Protein AF-A0A2X3H2T3-F1 (afdb_monomer_lite)

pLDDT: mean 85.49, std 8.34, range [54.03, 94.69]

Foldseek 3Di:
DVVVVVVVLLVLLVVLLVLLVVQLVVLCVVQVPPPPVVVSVVSSVCSLLVSVCVVVVNPLPPDPVSVVVSCCSNPVSSVVNVVVVVVVVVVVVVVD

Sequence (96 aa):
MKKGLFWFSYIVSGICFLLTIIAFVIGFIEHMHDTGGFQAVFKILETPITGFIKLTNGYIQKSVIEIILLIIVSYLLPAYFIVMTNLLKRKKEQER

Radius of gyration: 16.18 Å; chains: 1; bounding box: 41×35×49 Å

Secondary structure (DSSP, 8-state):
-HHHHHHHHHHHHHHHHHHHHHHHHHHHHHHTT-S-HHHHHHHHHHHHHHHHHHHTTTGGGSSHHHHHHHHIIIIIHHHHHHHHHHHHHHHHHHT-

Structure (mmCIF, N/CA/C/O backbone):
data_AF-A0A2X3H2T3-F1
#
_entry.id   AF-A0A2X3H2T3-F1
#
loop_
_atom_site.group_PDB
_atom_site.id
_atom_site.type_symbol
_atom_site.label_atom_id
_atom_site.label_alt_id
_atom_site.label_comp_id
_atom_site.label_asym_id
_atom_site.label_entity_id
_atom_site.label_seq_id
_atom_site.pdbx_PDB_ins_code
_atom_site.Cartn_x
_atom_site.Cartn_y
_atom_site.Cartn_z
_atom_site.occupancy
_atom_site.B_iso_or_equiv
_atom_site.auth_seq_id
_atom_site.auth_comp_id
_atom_site.auth_asym_id
_atom_site.auth_atom_id
_atom_site.pdbx_PDB_model_num
ATOM 1 N N . MET A 1 1 ? -12.057 -2.232 25.143 1.00 54.03 1 MET A N 1
ATOM 2 C CA . MET A 1 1 ? -11.271 -2.891 24.069 1.00 54.03 1 MET A CA 1
ATOM 3 C C . MET A 1 1 ? -11.722 -2.556 22.646 1.00 54.03 1 MET A C 1
ATOM 5 O O . MET A 1 1 ? -10.883 -2.098 21.886 1.00 54.03 1 MET A O 1
ATOM 9 N N . LYS A 1 2 ? -13.003 -2.720 22.265 1.00 68.25 2 LYS A N 1
ATOM 10 C CA . LYS A 1 2 ? -13.449 -2.599 20.852 1.00 68.25 2 LYS A CA 1
ATOM 11 C C . LYS A 1 2 ? -13.114 -1.257 20.165 1.00 68.25 2 LYS A C 1
ATOM 13 O O . LYS A 1 2 ? -12.658 -1.257 19.030 1.00 68.25 2 LYS A O 1
ATOM 18 N N . LYS A 1 3 ? -13.264 -0.122 20.864 1.00 78.62 3 LYS A N 1
ATOM 19 C CA . LYS A 1 3 ? -12.922 1.211 20.321 1.00 78.62 3 LYS A CA 1
ATOM 20 C C . LYS A 1 3 ? -11.414 1.413 20.119 1.00 78.62 3 LYS A C 1
ATOM 22 O O . LYS A 1 3 ? -11.017 2.023 19.137 1.00 78.62 3 LYS A O 1
ATOM 27 N N . GLY A 1 4 ? -10.585 0.886 21.024 1.00 84.19 4 GLY A N 1
ATOM 28 C CA . GLY A 1 4 ? -9.126 1.013 20.935 1.00 84.19 4 GLY A CA 1
ATOM 29 C C . GLY A 1 4 ? -8.550 0.231 19.756 1.00 84.19 4 GLY A C 1
ATOM 30 O O . GLY A 1 4 ? -7.747 0.770 19.005 1.00 84.19 4 GLY A O 1
ATOM 31 N N . LEU A 1 5 ? -9.033 -0.998 19.537 1.00 85.94 5 LEU A N 1
ATOM 32 C CA . LEU A 1 5 ? -8.629 -1.811 18.386 1.00 85.94 5 LEU A CA 1
ATOM 33 C C . LEU A 1 5 ? -9.038 -1.157 17.057 1.00 85.94 5 LEU A C 1
ATOM 35 O O . LEU A 1 5 ? -8.247 -1.140 16.119 1.00 85.94 5 LEU A O 1
ATOM 39 N N . PHE A 1 6 ? -10.237 -0.565 16.999 1.00 88.06 6 PHE A N 1
ATOM 40 C CA . PHE A 1 6 ? -10.678 0.199 15.832 1.00 88.06 6 PHE A CA 1
ATOM 41 C C . PHE A 1 6 ? -9.729 1.363 15.536 1.00 88.06 6 PHE A C 1
ATOM 43 O O . PHE A 1 6 ? -9.197 1.436 14.434 1.00 88.06 6 PHE A O 1
ATOM 50 N N . TRP A 1 7 ? -9.454 2.223 16.521 1.00 89.88 7 TRP A N 1
ATOM 51 C CA . TRP A 1 7 ? -8.559 3.369 16.336 1.00 89.88 7 TRP A CA 1
ATOM 52 C C . TRP A 1 7 ? -7.138 2.958 15.958 1.00 89.88 7 TRP A C 1
ATOM 54 O O . TRP A 1 7 ? -6.562 3.555 15.053 1.00 89.88 7 TRP A O 1
ATOM 64 N N . PHE A 1 8 ? -6.600 1.909 16.581 1.00 90.94 8 PHE A N 1
ATOM 65 C CA . PHE A 1 8 ? -5.299 1.364 16.208 1.00 90.94 8 PHE A CA 1
ATOM 66 C C . PHE A 1 8 ? -5.291 0.887 14.748 1.00 90.94 8 PHE A C 1
ATOM 68 O O . PHE A 1 8 ? -4.464 1.337 13.959 1.00 90.94 8 PHE A O 1
ATOM 75 N N . SER A 1 9 ? -6.261 0.053 14.355 1.00 90.94 9 SER A N 1
ATOM 76 C CA . SER A 1 9 ? -6.380 -0.429 12.971 1.00 90.94 9 SER A CA 1
ATOM 77 C C . SER A 1 9 ? -6.579 0.710 11.966 1.00 90.94 9 SER A C 1
ATOM 79 O O . SER A 1 9 ? -6.027 0.667 10.870 1.00 90.94 9 SER A O 1
ATOM 81 N N . TYR A 1 10 ? -7.320 1.753 12.345 1.00 91.50 10 TYR 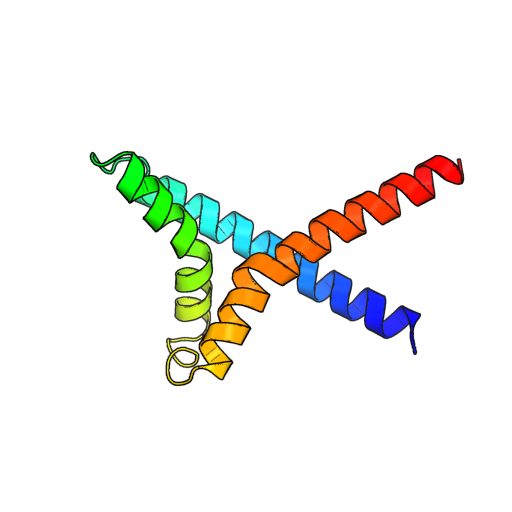A N 1
ATOM 82 C CA . TYR A 1 10 ? -7.592 2.918 11.512 1.00 91.50 10 TYR A CA 1
ATOM 83 C C . TYR A 1 10 ? -6.328 3.751 11.273 1.00 91.50 10 TYR A C 1
ATOM 85 O O . TYR A 1 10 ? -6.050 4.118 10.135 1.00 91.50 10 TYR A O 1
ATOM 93 N N . ILE A 1 11 ? -5.527 3.988 12.319 1.00 93.50 11 ILE A N 1
ATOM 94 C CA . ILE A 1 11 ? -4.245 4.699 12.208 1.00 93.50 11 ILE A CA 1
ATOM 95 C C . ILE A 1 11 ? -3.272 3.913 11.326 1.00 93.50 11 ILE A C 1
ATOM 97 O O . ILE A 1 11 ? -2.711 4.480 10.391 1.00 93.50 11 ILE A O 1
ATOM 101 N N . VAL A 1 12 ? -3.116 2.607 11.573 1.00 93.00 12 VAL A N 1
ATOM 102 C CA . VAL A 1 12 ? -2.251 1.740 10.754 1.00 93.00 12 VAL A CA 1
ATOM 103 C C . VAL A 1 12 ? -2.686 1.781 9.287 1.00 93.00 12 VAL A C 1
ATOM 105 O O . VAL A 1 12 ? -1.859 1.980 8.401 1.00 93.00 12 VAL A O 1
ATOM 108 N N . SER A 1 13 ? -3.991 1.691 9.028 1.00 92.44 13 SER A N 1
ATOM 109 C CA . SER A 1 13 ? -4.539 1.754 7.669 1.00 92.44 13 SER A CA 1
ATOM 110 C C . SER A 1 13 ? -4.310 3.108 6.995 1.00 92.44 13 SER A C 1
ATOM 112 O O . SER A 1 13 ? -4.038 3.150 5.798 1.00 92.44 13 SER A O 1
ATOM 114 N N . GLY A 1 14 ? -4.362 4.209 7.749 1.00 93.00 14 GLY A N 1
ATOM 115 C CA . GLY A 1 14 ? -4.042 5.547 7.247 1.00 93.00 14 GLY A CA 1
ATOM 116 C C . GLY A 1 14 ? -2.575 5.694 6.841 1.00 93.00 14 GLY A C 1
ATOM 117 O O . GLY A 1 14 ? -2.281 6.277 5.800 1.00 93.00 14 GLY A O 1
ATOM 118 N N . ILE A 1 15 ? -1.652 5.105 7.607 1.00 93.62 15 ILE A N 1
ATOM 119 C CA . ILE A 1 15 ? -0.229 5.065 7.241 1.00 93.62 15 ILE A CA 1
ATOM 120 C C . ILE A 1 15 ? -0.040 4.249 5.958 1.00 93.62 15 ILE A C 1
ATOM 122 O O . ILE A 1 15 ? 0.594 4.727 5.018 1.00 93.62 15 ILE A O 1
ATOM 126 N N . CYS A 1 16 ? -0.638 3.055 5.875 1.00 92.38 16 CYS A N 1
ATOM 127 C CA . CYS A 1 16 ? -0.591 2.231 4.664 1.00 92.38 16 CYS A CA 1
ATOM 128 C C . CYS A 1 16 ? -1.169 2.965 3.448 1.00 92.38 16 CYS A C 1
ATOM 130 O O . CYS A 1 16 ? -0.594 2.896 2.364 1.00 92.38 16 CYS A O 1
ATOM 132 N N . PHE A 1 17 ? -2.267 3.704 3.624 1.00 93.56 17 PHE A N 1
ATOM 133 C CA . PHE A 1 17 ? -2.876 4.518 2.574 1.00 93.56 17 PHE A CA 1
ATOM 134 C C . PHE A 1 17 ? -1.920 5.591 2.042 1.00 93.56 17 PHE A C 1
ATOM 136 O O . PHE A 1 17 ? -1.723 5.686 0.831 1.00 93.56 17 PHE A O 1
ATOM 143 N N . LEU A 1 18 ? -1.274 6.356 2.928 1.00 93.31 18 LEU A N 1
ATOM 144 C CA . LEU A 1 18 ? -0.303 7.380 2.530 1.00 93.31 18 LEU A CA 1
ATOM 145 C C . LEU A 1 18 ? 0.902 6.778 1.801 1.00 93.31 18 LEU A C 1
ATOM 147 O O . LEU A 1 18 ? 1.288 7.278 0.748 1.00 93.31 18 LEU A O 1
ATOM 151 N N . LEU A 1 19 ? 1.461 5.681 2.321 1.00 90.88 19 LEU A N 1
ATOM 152 C CA . LEU A 1 19 ? 2.567 4.970 1.672 1.00 90.88 19 LEU A CA 1
ATOM 153 C C . LEU A 1 19 ? 2.174 4.452 0.285 1.00 90.88 19 LEU A C 1
ATOM 155 O O . LEU A 1 19 ? 2.956 4.555 -0.655 1.00 90.88 19 LEU A O 1
ATOM 159 N N . THR A 1 20 ? 0.945 3.957 0.147 1.00 90.19 20 THR A N 1
ATOM 160 C CA . THR A 1 20 ? 0.403 3.482 -1.130 1.00 90.19 20 THR A CA 1
ATOM 161 C C . THR A 1 20 ? 0.285 4.624 -2.136 1.00 90.19 20 THR A C 1
ATOM 163 O O . THR A 1 20 ? 0.719 4.464 -3.271 1.00 90.19 20 THR A O 1
ATOM 166 N N . ILE A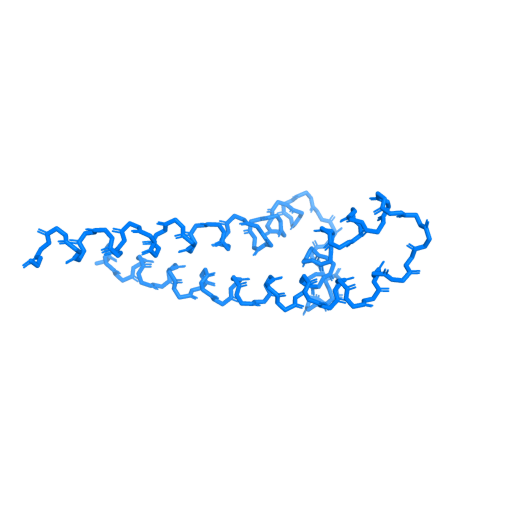 1 21 ? -0.216 5.798 -1.729 1.00 91.69 21 ILE A N 1
ATOM 167 C CA . ILE A 1 21 ? -0.248 6.990 -2.596 1.00 91.69 21 ILE A CA 1
ATOM 168 C C . ILE A 1 21 ? 1.162 7.388 -3.028 1.00 91.69 21 ILE A C 1
ATOM 170 O O . ILE A 1 21 ? 1.386 7.620 -4.212 1.00 91.69 21 ILE A O 1
ATOM 174 N N . ILE A 1 22 ? 2.113 7.460 -2.094 1.00 91.56 22 ILE A N 1
ATOM 175 C CA . ILE A 1 22 ? 3.500 7.829 -2.407 1.00 91.56 22 ILE A CA 1
ATOM 176 C C . ILE A 1 22 ? 4.091 6.849 -3.424 1.00 91.56 22 ILE A C 1
ATOM 178 O O . ILE A 1 22 ? 4.666 7.278 -4.420 1.00 91.56 22 ILE A O 1
ATOM 182 N N . ALA A 1 23 ? 3.900 5.545 -3.217 1.00 89.19 23 ALA A N 1
ATOM 183 C CA . ALA A 1 23 ? 4.371 4.524 -4.144 1.00 89.19 23 ALA A CA 1
ATOM 184 C C . ALA A 1 23 ? 3.707 4.645 -5.524 1.00 89.19 23 ALA A C 1
ATOM 186 O O . ALA A 1 23 ? 4.392 4.548 -6.537 1.00 89.19 23 ALA A O 1
ATOM 187 N N . PHE A 1 24 ? 2.405 4.931 -5.582 1.00 89.00 24 PHE A N 1
ATOM 188 C CA . PHE A 1 24 ? 1.711 5.205 -6.840 1.00 89.00 24 PHE A CA 1
ATOM 189 C C . PHE A 1 24 ? 2.268 6.428 -7.569 1.00 89.00 24 PHE A C 1
ATOM 191 O O . PHE A 1 24 ? 2.453 6.374 -8.779 1.00 89.00 24 PHE A O 1
ATOM 198 N N . VAL A 1 25 ? 2.550 7.518 -6.852 1.00 89.69 25 VAL A N 1
ATOM 199 C CA . VAL A 1 25 ? 3.127 8.737 -7.437 1.00 89.69 25 VAL A CA 1
ATOM 200 C C . VAL A 1 25 ? 4.533 8.470 -7.970 1.00 89.69 25 VAL A C 1
ATOM 202 O O . VAL A 1 25 ? 4.839 8.883 -9.084 1.00 89.69 25 VAL A O 1
ATOM 205 N N . ILE A 1 26 ? 5.368 7.746 -7.218 1.00 89.12 26 ILE A N 1
ATOM 206 C CA . ILE A 1 26 ? 6.706 7.341 -7.671 1.00 89.12 26 ILE A CA 1
ATOM 207 C C . ILE A 1 26 ? 6.595 6.482 -8.932 1.00 89.12 26 ILE A C 1
ATOM 209 O O . ILE A 1 26 ? 7.214 6.809 -9.938 1.00 89.12 26 ILE A O 1
ATOM 213 N N . GLY A 1 27 ? 5.750 5.448 -8.913 1.00 86.31 27 GLY A N 1
ATOM 214 C CA . GLY A 1 27 ? 5.546 4.570 -10.065 1.00 86.31 27 GLY A CA 1
ATOM 215 C C . GLY A 1 27 ? 5.024 5.323 -11.279 1.00 86.31 27 GLY A C 1
ATOM 216 O O . GLY A 1 27 ? 5.459 5.077 -12.401 1.00 86.31 27 GLY A O 1
ATOM 217 N N . PHE A 1 28 ? 4.124 6.283 -11.061 1.00 87.31 28 PHE A N 1
ATOM 218 C CA . PHE A 1 28 ? 3.623 7.154 -12.115 1.00 87.31 28 PHE A CA 1
ATOM 219 C C . PHE A 1 28 ? 4.751 7.984 -12.730 1.00 87.31 28 PHE A C 1
ATOM 221 O O . PHE A 1 28 ? 4.896 7.975 -13.944 1.00 87.31 28 PHE A O 1
ATOM 228 N N . ILE A 1 29 ? 5.585 8.642 -11.921 1.00 88.25 29 ILE A N 1
ATOM 229 C CA . ILE A 1 29 ? 6.725 9.429 -12.420 1.00 88.25 29 ILE A CA 1
ATOM 230 C C . ILE A 1 29 ? 7.734 8.537 -13.162 1.00 88.25 29 ILE A C 1
ATOM 232 O O . ILE A 1 29 ? 8.229 8.925 -14.219 1.00 88.25 29 ILE A O 1
ATOM 236 N N . GLU A 1 30 ? 8.021 7.341 -12.643 1.00 87.31 30 GLU A N 1
ATOM 237 C CA . GLU A 1 30 ? 8.991 6.408 -13.232 1.00 87.31 30 GLU A CA 1
ATOM 238 C C . GLU A 1 30 ? 8.509 5.797 -14.555 1.00 87.31 30 GLU A C 1
ATOM 240 O O . GLU A 1 30 ? 9.319 5.573 -15.453 1.00 87.31 30 GLU A O 1
ATOM 245 N N . HIS A 1 31 ? 7.206 5.540 -14.700 1.00 85.94 31 HIS A N 1
ATOM 246 C CA . HIS A 1 31 ? 6.661 4.782 -15.831 1.00 85.94 31 HIS A CA 1
ATOM 247 C C . HIS A 1 31 ? 5.761 5.591 -16.772 1.00 85.94 31 HIS A C 1
ATOM 249 O O . HIS A 1 31 ? 5.369 5.070 -17.813 1.00 85.94 31 HIS A O 1
ATOM 255 N N . MET A 1 32 ? 5.454 6.863 -16.491 1.00 79.75 32 MET A N 1
ATOM 256 C CA . MET A 1 32 ? 4.646 7.702 -17.399 1.00 79.75 32 MET A CA 1
ATOM 257 C C . MET A 1 32 ? 5.307 7.939 -18.761 1.00 79.75 32 MET A C 1
ATOM 259 O O . MET A 1 32 ? 4.623 8.268 -19.727 1.00 79.75 32 MET A O 1
ATOM 263 N N . HIS A 1 33 ? 6.630 7.792 -18.831 1.00 79.44 33 HIS A N 1
ATOM 264 C CA . HIS A 1 33 ? 7.408 7.951 -20.056 1.00 79.44 33 HIS A CA 1
ATOM 265 C C . HIS A 1 33 ? 7.602 6.636 -20.828 1.00 79.44 33 HIS A C 1
ATOM 267 O O . HIS A 1 33 ? 8.173 6.656 -21.919 1.00 79.44 33 HIS A O 1
ATOM 273 N N . ASP A 1 34 ? 7.118 5.504 -20.303 1.00 81.50 34 ASP A N 1
ATOM 274 C CA . ASP A 1 34 ? 7.220 4.215 -20.984 1.00 81.50 34 ASP A CA 1
ATOM 275 C C . ASP A 1 34 ? 6.307 4.199 -22.227 1.00 81.50 34 ASP A C 1
ATOM 277 O O . ASP A 1 34 ? 5.111 4.481 -22.168 1.00 81.50 34 ASP A O 1
ATOM 281 N N . THR A 1 35 ? 6.861 3.807 -23.377 1.00 69.25 35 THR A N 1
ATOM 282 C CA . THR A 1 35 ? 6.178 3.787 -24.687 1.00 69.25 35 THR A CA 1
ATOM 283 C C . THR A 1 35 ? 5.060 2.743 -24.806 1.00 69.25 35 THR A C 1
ATOM 285 O O . THR A 1 35 ? 4.274 2.781 -25.753 1.00 69.25 35 THR A O 1
ATOM 288 N N . GLY A 1 36 ? 4.940 1.825 -23.842 1.00 76.31 36 GLY A N 1
ATOM 289 C CA . GLY A 1 36 ? 3.857 0.845 -23.754 1.00 76.31 36 GLY A CA 1
ATOM 290 C C . GLY A 1 36 ? 2.776 1.284 -22.770 1.00 76.31 36 GLY A C 1
ATOM 291 O O . GLY A 1 36 ? 2.818 0.874 -21.615 1.00 76.31 36 GLY A O 1
ATOM 292 N N . GLY A 1 37 ? 1.779 2.059 -23.214 1.00 72.31 37 GLY A N 1
ATOM 293 C CA . GLY A 1 37 ? 0.773 2.668 -22.326 1.00 72.31 37 GLY A CA 1
ATOM 294 C C . GLY A 1 37 ? 0.089 1.694 -21.351 1.00 72.31 37 GLY A C 1
ATOM 295 O O . GLY A 1 37 ? -0.008 1.980 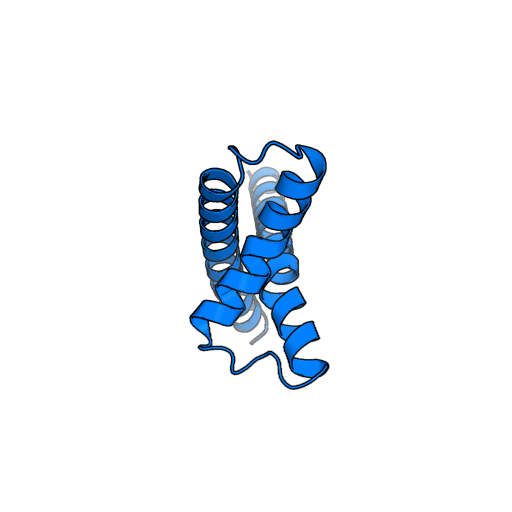-20.162 1.00 72.31 37 GLY A O 1
ATOM 296 N N . PHE A 1 38 ? -0.309 0.498 -21.801 1.00 78.38 38 PHE A N 1
ATOM 297 C CA . PHE A 1 38 ? -0.888 -0.518 -20.906 1.00 78.38 38 PHE A CA 1
ATOM 298 C C . PHE A 1 38 ? 0.142 -1.171 -19.976 1.00 78.38 38 PHE A C 1
ATOM 300 O O . PHE A 1 38 ? -0.170 -1.454 -18.822 1.00 78.38 38 PHE A O 1
ATOM 307 N N . GLN A 1 39 ? 1.371 -1.395 -20.447 1.00 82.56 39 GLN A N 1
ATOM 308 C CA . GLN A 1 39 ? 2.439 -1.961 -19.618 1.00 82.56 39 GLN A CA 1
ATOM 309 C C . GLN A 1 39 ? 2.858 -0.986 -18.513 1.00 82.56 39 GLN A C 1
ATOM 311 O O . GLN A 1 39 ? 3.073 -1.411 -17.382 1.00 82.56 39 GLN A O 1
ATOM 316 N N . ALA A 1 40 ? 2.899 0.314 -18.813 1.00 83.75 40 ALA A N 1
ATOM 317 C CA . ALA A 1 40 ? 3.137 1.369 -17.836 1.00 83.75 40 ALA A CA 1
ATOM 318 C C . ALA A 1 40 ? 2.100 1.326 -16.706 1.00 83.75 40 ALA A C 1
ATOM 320 O O . ALA A 1 40 ? 2.466 1.333 -15.535 1.00 83.75 40 ALA A O 1
ATOM 321 N N . VAL A 1 41 ? 0.812 1.186 -17.041 1.00 84.62 41 VAL A N 1
ATOM 3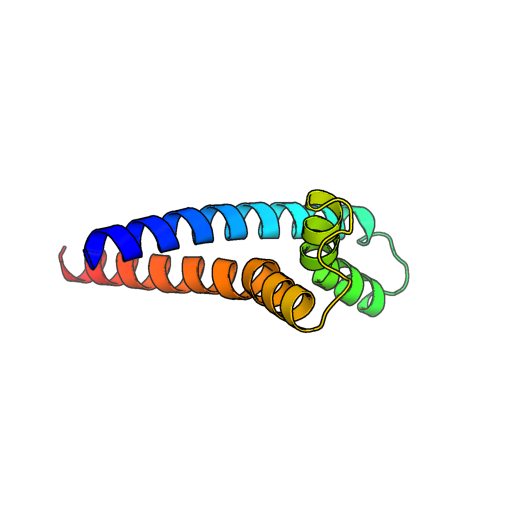22 C CA . VAL A 1 41 ? -0.268 1.089 -16.044 1.00 84.62 41 VAL A CA 1
ATOM 323 C C . VAL A 1 41 ? -0.075 -0.107 -15.111 1.00 84.62 41 VAL A C 1
ATOM 325 O O . VAL A 1 41 ? -0.197 0.055 -13.899 1.00 84.62 41 VAL A O 1
ATOM 328 N N . PHE A 1 42 ? 0.268 -1.288 -15.635 1.00 86.00 42 PHE A N 1
ATOM 329 C CA . PHE A 1 42 ? 0.529 -2.457 -14.786 1.00 86.00 42 PHE A CA 1
ATOM 330 C C . PHE A 1 42 ? 1.725 -2.246 -13.853 1.00 86.00 42 PHE A C 1
ATOM 332 O O . PHE A 1 42 ? 1.613 -2.527 -12.663 1.00 86.00 42 PHE A O 1
ATOM 339 N N . LYS A 1 43 ? 2.826 -1.664 -14.339 1.00 85.06 43 LYS A N 1
ATOM 340 C CA . LYS A 1 43 ? 3.989 -1.359 -13.489 1.00 85.06 43 LYS A CA 1
ATOM 341 C C . LYS A 1 43 ? 3.663 -0.338 -12.397 1.00 85.06 43 LYS A C 1
ATOM 343 O O . LYS A 1 43 ? 4.059 -0.510 -11.245 1.00 85.06 43 LYS A O 1
ATOM 348 N N . ILE A 1 44 ? 2.887 0.694 -12.730 1.00 86.81 44 ILE A N 1
ATOM 349 C CA . ILE A 1 44 ? 2.397 1.683 -11.759 1.00 86.81 44 ILE A CA 1
ATOM 350 C C . ILE A 1 44 ? 1.556 0.988 -10.685 1.00 86.81 44 ILE A C 1
ATOM 352 O O . ILE A 1 44 ? 1.750 1.228 -9.494 1.00 86.81 44 ILE A O 1
ATOM 356 N N . LEU A 1 45 ? 0.659 0.086 -11.095 1.00 87.00 45 LEU A N 1
ATOM 357 C CA . LEU A 1 45 ? -0.157 -0.703 -10.177 1.00 87.00 45 LEU A CA 1
ATOM 358 C C . LEU A 1 45 ? 0.680 -1.631 -9.302 1.00 87.00 45 LEU A C 1
ATOM 360 O O . LEU A 1 45 ? 0.316 -1.791 -8.148 1.00 87.00 45 LEU A O 1
ATOM 364 N N . GLU A 1 46 ? 1.788 -2.188 -9.784 1.00 86.50 46 GLU A N 1
ATOM 365 C CA . GLU A 1 46 ? 2.711 -3.029 -9.003 1.00 86.50 46 GLU A CA 1
ATOM 366 C C . GLU A 1 46 ? 3.635 -2.229 -8.068 1.00 86.50 46 GLU A C 1
ATOM 368 O O . 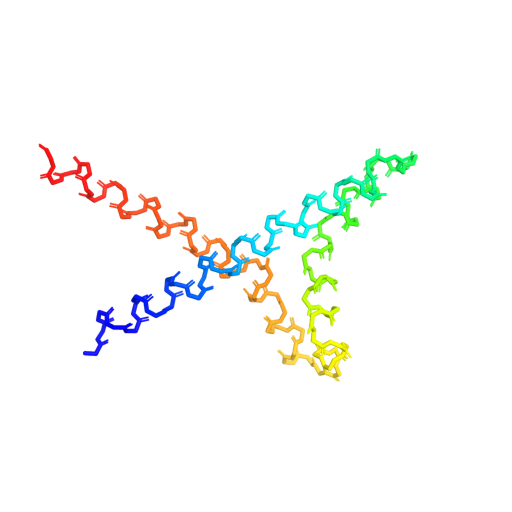GLU A 1 46 ? 4.223 -2.787 -7.134 1.00 86.50 46 GLU A O 1
ATOM 373 N N . THR A 1 47 ? 3.770 -0.916 -8.276 1.00 87.81 47 THR A N 1
ATOM 374 C CA . THR A 1 47 ? 4.711 -0.074 -7.521 1.00 87.81 47 THR A CA 1
ATOM 375 C C . THR A 1 47 ? 4.437 -0.038 -6.009 1.00 87.81 47 THR A C 1
ATOM 377 O O . THR A 1 47 ? 5.393 -0.122 -5.240 1.00 87.81 47 THR A O 1
ATOM 380 N N . PRO A 1 48 ? 3.183 0.003 -5.518 1.00 86.31 48 PRO A N 1
ATOM 381 C CA . PRO A 1 48 ? 2.883 -0.188 -4.099 1.00 86.31 48 PRO A CA 1
ATOM 382 C C . PRO A 1 48 ? 3.467 -1.482 -3.526 1.00 86.31 48 PRO A C 1
ATOM 384 O O . PRO A 1 48 ? 4.169 -1.439 -2.517 1.00 86.31 48 PRO A O 1
ATOM 387 N N . ILE A 1 49 ? 3.260 -2.617 -4.202 1.00 86.62 49 ILE A N 1
ATOM 388 C CA . ILE A 1 49 ? 3.764 -3.925 -3.758 1.00 86.62 49 ILE A CA 1
ATOM 389 C C . ILE A 1 49 ? 5.294 -3.906 -3.708 1.00 86.62 49 ILE A C 1
ATOM 391 O O . ILE A 1 49 ? 5.896 -4.252 -2.692 1.00 86.62 49 ILE A O 1
ATOM 395 N N . THR A 1 50 ? 5.940 -3.467 -4.790 1.00 84.81 50 THR A N 1
ATOM 396 C CA . THR A 1 50 ? 7.408 -3.423 -4.863 1.00 84.81 50 THR A CA 1
ATOM 397 C C . THR A 1 50 ? 8.009 -2.398 -3.898 1.00 84.81 50 THR A C 1
ATOM 399 O O . THR A 1 50 ? 9.077 -2.645 -3.340 1.00 84.81 50 THR A O 1
ATOM 402 N N . GLY A 1 51 ? 7.315 -1.295 -3.618 1.00 82.00 51 GLY A N 1
ATOM 403 C CA . GLY A 1 51 ? 7.679 -0.311 -2.599 1.00 82.00 51 GLY A CA 1
ATOM 404 C C . GLY A 1 51 ? 7.695 -0.910 -1.191 1.00 82.00 51 GLY A C 1
ATOM 405 O O . GLY A 1 51 ? 8.664 -0.722 -0.457 1.00 82.00 51 GLY A O 1
ATOM 406 N N . PHE A 1 52 ? 6.686 -1.710 -0.832 1.00 80.31 52 PHE A N 1
ATOM 407 C CA . PHE A 1 52 ? 6.669 -2.444 0.440 1.00 80.31 52 PHE A CA 1
ATOM 408 C C . PHE A 1 52 ? 7.733 -3.553 0.505 1.00 80.31 52 PHE A C 1
ATOM 410 O O . PHE A 1 52 ? 8.347 -3.761 1.554 1.00 80.31 52 PHE A O 1
ATOM 417 N N . ILE A 1 53 ? 8.026 -4.227 -0.610 1.00 84.31 53 ILE A N 1
ATOM 418 C CA . ILE A 1 53 ? 9.142 -5.188 -0.687 1.00 84.31 53 ILE A CA 1
ATOM 419 C C . ILE A 1 53 ? 10.484 -4.478 -0.449 1.00 84.31 53 ILE A C 1
ATOM 421 O O . ILE A 1 53 ? 11.303 -4.954 0.338 1.00 84.31 53 ILE A O 1
ATOM 425 N N . LYS A 1 54 ? 10.700 -3.310 -1.069 1.00 82.56 54 LYS A N 1
ATOM 426 C CA . LYS A 1 54 ? 11.902 -2.486 -0.861 1.00 82.56 54 LYS A CA 1
ATOM 427 C C . LYS A 1 54 ? 12.021 -2.021 0.593 1.00 82.56 54 LYS A C 1
ATOM 429 O O . LYS A 1 54 ? 13.086 -2.162 1.183 1.00 82.56 54 LYS A O 1
ATOM 434 N N . LEU A 1 55 ? 10.927 -1.551 1.200 1.00 79.00 55 LEU A N 1
ATOM 435 C CA . LEU A 1 55 ? 10.885 -1.151 2.617 1.00 79.00 55 LEU A CA 1
ATOM 436 C C . LEU A 1 55 ? 11.266 -2.287 3.572 1.00 79.00 55 LEU A C 1
ATOM 438 O O . LEU A 1 55 ? 11.785 -2.046 4.657 1.00 79.00 55 LEU A O 1
ATOM 442 N N . THR A 1 56 ? 11.008 -3.525 3.166 1.00 75.88 56 THR A N 1
ATOM 443 C CA . THR A 1 56 ? 11.262 -4.717 3.977 1.00 75.88 56 THR A CA 1
ATOM 444 C C . THR A 1 56 ? 12.571 -5.406 3.597 1.00 75.88 56 THR A C 1
ATOM 446 O O . THR A 1 56 ? 12.812 -6.532 4.023 1.00 75.88 56 THR A O 1
ATOM 449 N N . ASN A 1 57 ? 13.431 -4.745 2.807 1.00 75.94 57 ASN A N 1
ATOM 450 C CA . ASN A 1 57 ? 14.704 -5.272 2.304 1.00 75.94 57 ASN A CA 1
ATOM 451 C C . ASN A 1 57 ? 14.574 -6.662 1.646 1.00 75.94 57 ASN A C 1
ATOM 453 O O . ASN A 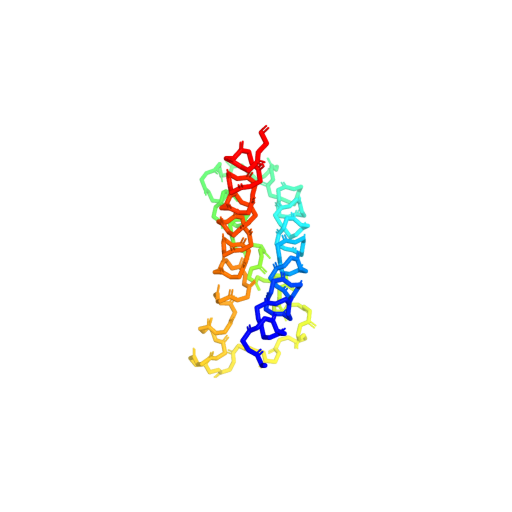1 57 ? 15.474 -7.493 1.752 1.00 75.94 57 ASN A O 1
ATOM 457 N N . GLY A 1 58 ? 13.437 -6.949 0.999 1.00 70.12 58 GLY A N 1
ATOM 458 C CA . GLY A 1 58 ? 13.193 -8.234 0.336 1.00 70.12 58 GLY A CA 1
ATOM 459 C C . GLY A 1 58 ? 12.929 -9.418 1.276 1.00 70.12 58 GLY A C 1
ATOM 460 O O . GLY A 1 58 ? 12.926 -10.562 0.825 1.00 70.12 58 GLY A O 1
ATOM 461 N N . TYR A 1 59 ? 12.696 -9.188 2.573 1.00 67.19 59 TYR A N 1
ATOM 462 C CA . TYR A 1 59 ? 12.419 -10.281 3.511 1.00 67.19 59 TYR A CA 1
ATOM 463 C C . TYR A 1 59 ? 11.045 -10.935 3.298 1.00 67.19 59 TYR A C 1
ATOM 465 O O . TYR A 1 59 ? 10.919 -12.123 3.566 1.00 67.19 59 TYR A O 1
ATOM 473 N N . ILE A 1 60 ? 10.052 -10.199 2.781 1.00 64.69 60 ILE A N 1
ATOM 474 C CA . ILE A 1 60 ? 8.625 -10.593 2.729 1.00 64.69 60 ILE A CA 1
ATOM 475 C C . ILE A 1 60 ? 8.252 -11.262 1.385 1.00 64.69 60 ILE A C 1
ATOM 477 O O . ILE A 1 60 ? 7.133 -11.153 0.904 1.00 64.69 60 ILE A O 1
ATOM 481 N N . GLN A 1 61 ? 9.183 -11.939 0.712 1.00 63.50 61 GLN A N 1
ATOM 482 C CA . GLN A 1 61 ? 8.905 -12.557 -0.600 1.00 63.50 61 GLN A CA 1
ATOM 483 C C . GLN A 1 61 ? 9.244 -14.050 -0.670 1.00 63.50 61 GLN A C 1
ATOM 485 O O . GLN A 1 61 ? 9.332 -14.625 -1.752 1.00 63.50 61 GLN A O 1
ATOM 490 N N . LYS A 1 62 ? 9.441 -14.692 0.482 1.00 66.06 62 LYS A N 1
ATOM 491 C CA . LYS A 1 62 ? 9.909 -16.076 0.605 1.00 66.06 62 LYS A CA 1
ATOM 492 C C . LYS A 1 62 ? 8.768 -17.074 0.795 1.00 66.06 62 LYS A C 1
ATOM 494 O O . LYS A 1 62 ? 8.960 -18.251 0.500 1.00 66.06 62 LYS A O 1
ATOM 499 N N . SER A 1 63 ? 7.590 -16.642 1.258 1.00 81.25 63 SER A N 1
ATOM 500 C CA . SER A 1 63 ? 6.430 -17.529 1.442 1.00 81.25 63 SER A CA 1
ATOM 501 C C . SER A 1 63 ? 5.097 -16.956 0.945 1.00 81.25 63 SER A C 1
ATOM 503 O O . SER A 1 63 ? 4.903 -15.747 0.844 1.00 81.25 63 SER A O 1
ATOM 505 N N . VAL A 1 64 ? 4.127 -17.844 0.696 1.00 83.94 64 VAL A N 1
ATOM 506 C CA . VAL A 1 64 ? 2.751 -17.485 0.294 1.00 83.94 64 VAL A CA 1
ATOM 507 C C . VAL A 1 64 ? 2.080 -16.554 1.313 1.00 83.94 64 VAL A C 1
ATOM 509 O O . VAL A 1 64 ? 1.351 -15.641 0.932 1.00 83.94 64 VAL A O 1
ATOM 512 N N . ILE A 1 65 ? 2.354 -16.743 2.608 1.00 84.81 65 ILE A N 1
ATOM 513 C CA . ILE A 1 65 ? 1.790 -15.917 3.689 1.00 84.81 65 ILE A CA 1
ATOM 514 C C . ILE A 1 65 ? 2.282 -14.473 3.577 1.00 84.81 65 ILE A C 1
ATOM 516 O O . ILE A 1 65 ? 1.516 -13.531 3.768 1.00 84.81 65 ILE A O 1
ATOM 520 N N . GLU A 1 66 ? 3.552 -14.296 3.236 1.00 81.62 66 GLU A N 1
ATOM 521 C CA . GLU A 1 66 ? 4.172 -12.983 3.091 1.00 81.62 66 GLU A CA 1
ATOM 522 C C . GLU A 1 66 ? 3.608 -12.226 1.880 1.00 81.62 66 GLU A C 1
ATOM 524 O O . GLU A 1 66 ? 3.320 -11.035 1.978 1.00 81.62 66 GLU A O 1
ATOM 529 N N . ILE A 1 67 ? 3.327 -12.935 0.781 1.00 84.00 67 ILE A N 1
ATOM 530 C CA . ILE A 1 67 ? 2.648 -12.373 -0.397 1.00 84.00 67 ILE A CA 1
ATOM 531 C C . ILE A 1 67 ? 1.228 -11.913 -0.040 1.00 84.00 67 ILE A C 1
ATOM 533 O O . ILE A 1 67 ? 0.821 -10.809 -0.404 1.00 84.00 67 ILE A O 1
ATOM 537 N N . ILE A 1 68 ? 0.474 -12.725 0.709 1.00 88.06 68 ILE A N 1
ATOM 538 C CA . ILE A 1 68 ? -0.866 -12.347 1.183 1.00 88.06 68 ILE A CA 1
ATOM 539 C C . ILE A 1 68 ? -0.783 -11.092 2.061 1.00 88.06 68 ILE A C 1
ATOM 541 O O . ILE A 1 68 ? -1.582 -10.167 1.903 1.00 88.06 68 ILE A O 1
ATOM 545 N N . LEU A 1 69 ? 0.205 -11.027 2.955 1.00 88.31 69 LEU A N 1
ATOM 546 C CA . LEU A 1 69 ? 0.420 -9.875 3.826 1.00 88.31 69 LEU A CA 1
ATOM 547 C C . LEU A 1 69 ? 0.772 -8.611 3.027 1.00 88.31 69 LEU A C 1
ATOM 549 O O . LEU A 1 69 ? 0.235 -7.542 3.309 1.00 88.31 69 LEU A O 1
ATOM 553 N N . LEU A 1 70 ? 1.592 -8.737 1.983 1.00 89.12 70 LEU A N 1
ATOM 554 C CA . LEU A 1 70 ? 1.899 -7.658 1.042 1.00 89.12 70 LEU A CA 1
ATOM 555 C C . LEU A 1 70 ? 0.645 -7.119 0.355 1.00 89.12 70 LEU A C 1
ATOM 557 O O . LEU A 1 70 ? 0.464 -5.906 0.305 1.00 89.12 70 LEU A O 1
ATOM 561 N N . ILE A 1 71 ? -0.250 -7.987 -0.119 1.00 89.81 71 ILE A N 1
ATOM 562 C CA . ILE A 1 71 ? -1.521 -7.570 -0.735 1.00 89.81 71 ILE A CA 1
ATOM 563 C C . ILE A 1 71 ? -2.399 -6.829 0.283 1.00 89.81 71 ILE A C 1
ATOM 565 O O . ILE A 1 71 ? -2.986 -5.789 -0.035 1.00 89.81 71 ILE A O 1
ATOM 569 N N . ILE A 1 72 ? -2.463 -7.331 1.522 1.00 91.31 72 ILE A N 1
ATOM 570 C CA . ILE A 1 72 ? -3.234 -6.695 2.596 1.00 91.31 72 ILE A CA 1
ATOM 571 C C . ILE A 1 72 ? -2.726 -5.276 2.852 1.00 91.31 72 ILE A C 1
ATOM 573 O O . ILE A 1 72 ? -3.512 -4.329 2.867 1.00 91.31 72 ILE A O 1
ATOM 577 N N . VAL A 1 73 ? -1.418 -5.122 3.029 1.00 91.12 73 VAL A N 1
ATOM 578 C CA . VAL A 1 73 ? -0.797 -3.844 3.388 1.00 91.12 73 VAL A CA 1
ATOM 579 C C . VAL A 1 73 ? -0.794 -2.860 2.212 1.00 91.12 73 VAL A C 1
ATOM 581 O O . VAL A 1 73 ? -0.975 -1.664 2.430 1.00 91.12 73 VAL A O 1
ATOM 584 N N . SER A 1 74 ? -0.663 -3.358 0.980 1.00 90.25 74 SER A N 1
ATOM 585 C CA . SER A 1 74 ? -0.553 -2.532 -0.233 1.00 90.25 74 SER A CA 1
ATOM 586 C C . SER A 1 74 ? -1.899 -2.077 -0.801 1.00 90.25 74 SER A C 1
ATOM 588 O O . SER A 1 74 ? -1.943 -1.057 -1.481 1.00 90.25 74 SER A O 1
ATOM 590 N N . TYR A 1 75 ? -3.000 -2.800 -0.546 1.00 91.69 75 TYR A N 1
ATOM 591 C CA . TYR A 1 75 ? -4.316 -2.445 -1.109 1.00 91.69 75 TYR A CA 1
ATOM 592 C C . TYR A 1 75 ? -5.475 -2.545 -0.125 1.00 91.69 75 TYR A C 1
ATOM 594 O O . TYR A 1 75 ? -6.288 -1.623 -0.065 1.00 91.69 75 TYR A O 1
ATOM 602 N N . LEU A 1 76 ? -5.578 -3.626 0.657 1.00 93.56 76 LEU A N 1
ATOM 603 C CA . LEU A 1 76 ? -6.761 -3.834 1.504 1.00 93.56 76 LEU A CA 1
ATOM 604 C C . LEU A 1 76 ? -6.829 -2.843 2.669 1.00 93.56 76 LEU A C 1
ATOM 606 O O . LEU A 1 76 ? -7.893 -2.281 2.912 1.00 93.56 76 LEU A O 1
ATOM 610 N N . LEU A 1 77 ? -5.715 -2.585 3.361 1.00 93.62 77 LEU A N 1
ATOM 611 C CA . LEU A 1 77 ? -5.651 -1.572 4.420 1.00 93.62 77 LEU A CA 1
ATOM 612 C C . LEU A 1 77 ? -5.882 -0.148 3.875 1.00 93.62 77 LEU A C 1
ATOM 614 O O . LEU A 1 77 ? -6.730 0.557 4.427 1.00 93.62 77 LEU A O 1
ATOM 618 N N . PRO A 1 78 ? -5.237 0.276 2.769 1.00 93.19 78 PRO A N 1
ATOM 619 C CA . PRO A 1 78 ? -5.569 1.529 2.090 1.00 93.19 78 PRO A CA 1
ATOM 620 C C . PRO A 1 78 ? -7.055 1.668 1.731 1.00 93.19 78 PRO A C 1
ATOM 622 O O . PRO A 1 78 ? -7.677 2.690 2.027 1.00 93.19 78 PRO A O 1
ATOM 625 N N . ALA A 1 79 ? -7.656 0.633 1.138 1.00 94.06 79 ALA A N 1
ATOM 626 C CA . ALA A 1 79 ? -9.069 0.638 0.770 1.00 94.06 79 ALA A CA 1
ATOM 627 C C . ALA A 1 79 ? -9.981 0.700 2.005 1.00 94.06 79 ALA A C 1
ATOM 629 O O . ALA A 1 79 ? -10.941 1.473 2.035 1.00 94.06 79 ALA A O 1
ATOM 630 N N . TYR A 1 80 ? -9.653 -0.060 3.053 1.00 94.00 80 TYR A N 1
ATOM 631 C CA . TYR A 1 80 ? -10.354 -0.019 4.333 1.00 94.00 80 TYR A CA 1
ATOM 632 C C . TYR A 1 80 ? -10.340 1.388 4.943 1.00 94.00 80 TYR A C 1
ATOM 634 O O . TYR A 1 80 ? -11.380 1.858 5.411 1.00 94.00 80 TYR A O 1
ATOM 642 N N . PHE A 1 81 ? -9.203 2.091 4.887 1.00 94.69 81 PHE A N 1
ATOM 643 C CA . PHE A 1 81 ? -9.099 3.472 5.358 1.00 94.69 81 PHE A CA 1
ATOM 644 C C . PHE A 1 81 ? -10.063 4.405 4.616 1.00 94.69 81 PHE A C 1
ATOM 646 O O . PHE A 1 81 ? -10.795 5.160 5.259 1.00 94.69 81 PHE A O 1
ATOM 653 N N . ILE A 1 82 ? -10.131 4.317 3.283 1.00 94.62 82 ILE A N 1
ATOM 654 C CA . ILE A 1 82 ? -11.056 5.126 2.471 1.00 94.62 82 ILE A CA 1
ATOM 655 C C . ILE A 1 82 ? -12.513 4.834 2.851 1.00 94.62 82 ILE A C 1
ATOM 657 O O . ILE A 1 82 ? -13.289 5.760 3.104 1.00 94.62 82 ILE A O 1
ATOM 661 N N . VAL A 1 83 ? -12.891 3.553 2.920 1.00 94.50 83 VAL A N 1
ATOM 662 C CA . VAL A 1 83 ? -14.262 3.138 3.249 1.00 94.50 83 VAL A CA 1
ATOM 663 C C . VAL A 1 83 ? -14.657 3.632 4.638 1.00 94.50 83 VAL A C 1
ATOM 665 O O . VAL A 1 83 ? -15.709 4.255 4.785 1.00 94.50 83 VAL A O 1
ATOM 668 N N . MET A 1 84 ? -13.812 3.424 5.650 1.00 92.81 84 MET A N 1
ATOM 669 C CA . MET A 1 84 ? -14.118 3.872 7.010 1.00 92.81 84 MET A CA 1
ATOM 670 C C . MET A 1 84 ? -14.151 5.387 7.137 1.00 92.81 84 MET A C 1
ATOM 672 O O . MET A 1 84 ? -15.034 5.910 7.814 1.00 92.81 84 MET A O 1
ATOM 676 N N . THR A 1 85 ? -13.264 6.105 6.450 1.00 93.56 85 THR A N 1
ATOM 677 C CA . THR A 1 85 ? -13.292 7.573 6.428 1.00 93.56 85 THR A CA 1
ATOM 678 C C . THR A 1 85 ? -14.615 8.082 5.852 1.00 93.56 85 THR A C 1
ATOM 680 O O . THR A 1 85 ? -15.250 8.960 6.437 1.00 93.56 85 THR A O 1
ATOM 683 N N . ASN A 1 86 ? -15.086 7.482 4.755 1.00 93.19 86 ASN A N 1
ATOM 684 C CA . ASN A 1 86 ? -16.371 7.829 4.151 1.00 93.19 86 ASN A CA 1
ATOM 685 C C . ASN A 1 86 ? -17.556 7.510 5.073 1.00 93.19 86 ASN A C 1
ATOM 687 O O . ASN A 1 86 ? -18.462 8.330 5.209 1.00 93.19 86 ASN A O 1
ATOM 691 N N . LEU A 1 87 ? -17.553 6.354 5.741 1.00 92.31 87 LEU A N 1
ATOM 692 C CA . LEU A 1 87 ? -18.604 5.995 6.698 1.00 92.31 87 LEU A CA 1
ATOM 693 C C . LEU A 1 87 ? -18.634 6.942 7.905 1.00 92.31 87 LEU A C 1
ATOM 695 O O . LEU A 1 87 ? -19.708 7.392 8.304 1.00 92.31 87 LEU A O 1
ATOM 699 N N . LEU A 1 88 ? -17.469 7.294 8.456 1.00 91.19 88 LEU A N 1
ATOM 700 C CA . LEU A 1 88 ? -17.351 8.250 9.560 1.00 91.19 88 LEU A CA 1
ATOM 701 C C . LEU A 1 88 ? -17.843 9.642 9.155 1.00 91.19 88 LEU A C 1
ATOM 703 O O . LEU A 1 88 ? -18.559 10.285 9.923 1.00 91.19 88 LEU A O 1
ATOM 707 N N . LYS A 1 89 ? -17.509 10.087 7.938 1.00 92.19 89 LYS A N 1
ATOM 708 C CA . LYS A 1 89 ? -17.986 11.360 7.388 1.00 92.19 89 LYS A CA 1
ATOM 709 C C . LYS A 1 89 ? -19.512 11.376 7.261 1.00 92.19 89 LYS A C 1
ATOM 711 O O . LYS A 1 89 ? -20.142 12.292 7.777 1.00 92.19 89 LYS A O 1
ATOM 716 N N . ARG A 1 90 ? -20.107 10.332 6.671 1.00 91.94 90 ARG A N 1
ATOM 717 C CA . ARG A 1 90 ? -21.571 10.211 6.527 1.00 91.94 90 ARG A CA 1
ATOM 718 C C . ARG A 1 90 ? -22.290 10.179 7.874 1.00 91.94 90 ARG A C 1
ATOM 720 O O . ARG A 1 90 ? -23.312 10.833 8.030 1.00 91.94 90 ARG A O 1
ATOM 727 N N . LYS A 1 91 ? -21.749 9.460 8.862 1.00 90.69 91 LYS A N 1
ATOM 728 C CA . LYS A 1 91 ? -22.314 9.429 10.220 1.00 90.69 91 LYS A CA 1
ATOM 729 C C . LYS A 1 91 ? -22.304 10.818 10.861 1.00 90.69 91 LYS A C 1
ATOM 731 O O . LYS A 1 91 ? -23.300 11.226 11.440 1.00 90.69 91 LYS A O 1
ATOM 736 N N . LYS A 1 92 ? -21.206 11.564 10.704 1.00 89.06 92 LYS A N 1
ATOM 737 C CA . LYS A 1 92 ? -21.090 12.943 11.196 1.00 89.06 92 LYS A CA 1
ATOM 738 C C . LYS A 1 92 ? -22.076 13.898 10.512 1.00 89.06 92 LYS A C 1
ATOM 740 O O . LYS A 1 92 ? -22.555 14.820 11.156 1.00 89.06 92 LYS A O 1
ATOM 745 N N . GLU A 1 93 ? -22.365 13.695 9.228 1.00 88.75 93 GLU A N 1
ATOM 746 C CA . GLU A 1 93 ? -23.364 14.477 8.482 1.00 88.75 93 GLU A CA 1
ATOM 747 C C . GLU A 1 93 ? -24.802 14.169 8.922 1.00 88.75 93 GLU A C 1
ATOM 749 O O . GLU A 1 93 ? -25.627 15.069 8.913 1.00 88.75 93 GLU A O 1
ATOM 754 N N . GLN A 1 94 ? -25.102 12.934 9.338 1.00 80.81 94 GLN A N 1
ATOM 755 C CA . GLN A 1 94 ? -26.417 12.556 9.881 1.00 80.81 94 GLN A CA 1
ATOM 756 C C . GLN A 1 94 ? -26.661 13.060 11.311 1.00 80.81 94 GLN A C 1
ATOM 758 O O . GLN A 1 94 ? -27.807 13.168 11.734 1.00 80.81 94 GLN A O 1
ATOM 763 N N . GLU A 1 95 ? -25.593 13.315 12.068 1.00 79.12 95 GLU A N 1
ATOM 764 C CA . GLU A 1 95 ? -25.648 13.815 13.450 1.00 79.12 95 GLU A CA 1
ATOM 765 C C . GLU A 1 95 ? -25.675 15.354 13.536 1.00 79.12 95 GLU A C 1
ATOM 767 O O . GLU A 1 95 ? -25.727 15.894 14.642 1.00 79.12 95 GLU A O 1
ATOM 772 N N . ARG A 1 96 ? -25.602 16.052 12.396 1.00 63.62 96 ARG A N 1
ATOM 773 C CA . ARG A 1 96 ? -25.548 17.514 12.287 1.00 63.62 96 ARG A CA 1
ATOM 774 C C . ARG A 1 96 ? -26.865 18.081 11.775 1.00 63.62 96 ARG A C 1
ATOM 776 O O . ARG A 1 96 ? -27.222 19.172 12.264 1.00 63.62 96 ARG A O 1
#

Organism: NCBI:txid1671902